Protein AF-A0A6N9VC69-F1 (afdb_monomer_lite)

Secondary structure (DSSP, 8-state):
-PPPPP--GGGS-HHHHHHHHHHHHT---SSTTTTEEP--TT--SPP--TTSEEEEEPP-TT-SS--S-EEEEE-

Foldseek 3Di:
DPDDDDDDPVPDPPLVVVFVVQVVVVDPAPDPQFFPWDQCPVVPDPDDDTPQKGKHARDDPPDPDSPDDIDIDGD

InterPro domains:
  IPR000026 Guanine-specific ribonuclease N1-like [PF00545] (7-74)
  IPR016191 Ribonuclease/ribotoxin [SSF53933] (2-75)

Organism: Streptomyces microflavus (NCBI:txid1919)

Sequence (75 aa):
AQAVGDICYSDLPAQAHDTLDLIDAGGPFPYPQDGTVFQNREGLLPAQSTGYYHEYTVETPGSDNRGARRIVTGS

Structure (mmCIF, N/CA/C/O backbone):
data_AF-A0A6N9VC69-F1
#
_entry.id   AF-A0A6N9VC69-F1
#
loop_
_atom_site.group_PDB
_atom_site.id
_atom_site.type_symbol
_atom_site.label_atom_id
_atom_site.label_alt_id
_atom_site.label_comp_id
_atom_site.label_asym_id
_atom_site.label_entity_id
_atom_site.label_seq_id
_atom_site.pdbx_PDB_ins_code
_atom_site.Cartn_x
_atom_site.Cartn_y
_atom_site.Cartn_z
_atom_site.occupancy
_atom_site.B_iso_or_equiv
_atom_site.auth_seq_id
_atom_site.auth_comp_id
_atom_site.auth_asym_id
_atom_site.auth_atom_id
_atom_site.pdbx_PDB_model_num
ATOM 1 N N . ALA A 1 1 ? -16.651 8.977 5.088 1.00 61.38 1 ALA A N 1
ATOM 2 C CA . ALA A 1 1 ? -15.537 8.641 4.186 1.00 61.38 1 ALA A CA 1
ATOM 3 C C . ALA A 1 1 ? -15.931 9.059 2.784 1.00 61.38 1 ALA A C 1
ATOM 5 O O . ALA A 1 1 ? -17.118 8.994 2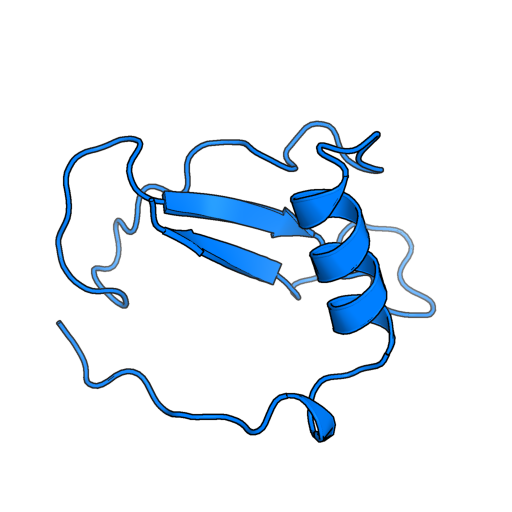.465 1.00 61.38 1 ALA A O 1
ATOM 6 N N . GLN A 1 2 ? -14.978 9.531 1.989 1.00 69.25 2 GLN A N 1
ATOM 7 C CA . GLN A 1 2 ? -15.196 9.709 0.557 1.00 69.25 2 GLN A CA 1
ATOM 8 C C . GLN A 1 2 ? -15.499 8.337 -0.073 1.00 69.25 2 GLN A C 1
ATOM 10 O O . GLN A 1 2 ? -15.082 7.313 0.469 1.00 69.25 2 GLN A O 1
ATOM 15 N N . ALA A 1 3 ? -16.274 8.292 -1.160 1.00 78.50 3 ALA A N 1
ATOM 16 C CA . ALA A 1 3 ? -16.5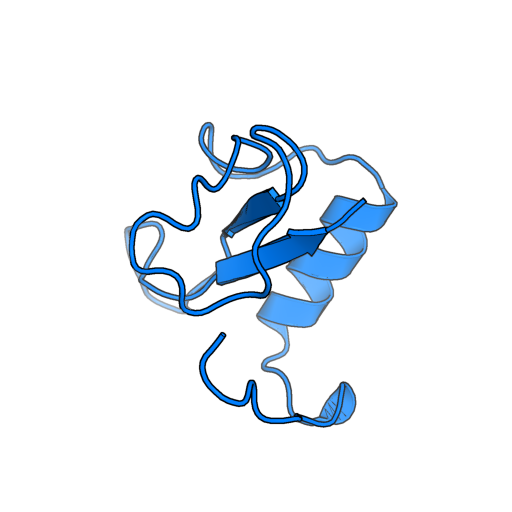01 7.030 -1.861 1.00 78.50 3 ALA A CA 1
ATOM 17 C C . ALA A 1 3 ? -15.161 6.528 -2.422 1.00 78.50 3 ALA A C 1
ATOM 19 O O . ALA A 1 3 ? -14.512 7.241 -3.189 1.00 78.50 3 ALA A O 1
ATOM 20 N N . VAL A 1 4 ? -14.741 5.334 -2.002 1.00 92.44 4 VAL A N 1
ATOM 21 C CA . VAL A 1 4 ? -13.565 4.645 -2.545 1.00 92.44 4 VAL A CA 1
ATOM 22 C C . VAL A 1 4 ? -14.009 3.942 -3.827 1.00 92.44 4 VAL A C 1
ATOM 24 O O . VAL A 1 4 ? -15.059 3.306 -3.834 1.00 92.44 4 VAL A O 1
ATOM 27 N N . GLY A 1 5 ? -13.266 4.122 -4.920 1.00 95.19 5 GLY A N 1
ATOM 28 C CA . GLY A 1 5 ? -13.559 3.452 -6.188 1.00 95.19 5 GLY A CA 1
ATOM 29 C C . GLY A 1 5 ? -13.105 1.992 -6.194 1.00 95.19 5 GLY A C 1
ATOM 30 O O . GLY A 1 5 ? -12.258 1.602 -5.393 1.00 95.19 5 GLY A O 1
ATOM 31 N N . ASP A 1 6 ? -13.628 1.222 -7.146 1.00 96.38 6 ASP A N 1
ATOM 32 C CA . ASP A 1 6 ? -13.246 -0.171 -7.371 1.00 96.38 6 ASP A CA 1
ATOM 33 C C . ASP A 1 6 ? -12.310 -0.300 -8.582 1.00 96.38 6 ASP A C 1
ATOM 35 O O . ASP A 1 6 ? -12.426 0.437 -9.564 1.00 96.38 6 ASP A O 1
ATOM 39 N N . ILE A 1 7 ? -11.400 -1.271 -8.524 1.00 97.44 7 ILE A N 1
ATOM 40 C CA . ILE A 1 7 ? -10.549 -1.693 -9.641 1.00 97.44 7 ILE A CA 1
ATOM 41 C C . ILE A 1 7 ? -10.498 -3.221 -9.671 1.00 97.44 7 ILE A C 1
ATOM 43 O O . ILE A 1 7 ? -10.419 -3.865 -8.623 1.00 97.44 7 ILE A O 1
ATOM 47 N N . CYS A 1 8 ? -10.562 -3.822 -10.861 1.00 98.25 8 CYS A N 1
ATOM 48 C CA . CYS A 1 8 ? -10.401 -5.265 -10.994 1.00 98.25 8 CYS A CA 1
ATOM 49 C C . CYS A 1 8 ? -8.963 -5.668 -10.656 1.00 98.25 8 CYS A C 1
ATOM 51 O O . CYS A 1 8 ? -8.014 -5.000 -11.056 1.00 98.25 8 CYS A O 1
ATOM 53 N N . TYR A 1 9 ? -8.795 -6.805 -9.974 1.00 98.00 9 TYR A N 1
ATOM 54 C CA . TYR A 1 9 ? -7.469 -7.339 -9.644 1.00 98.00 9 TYR A CA 1
ATOM 55 C C . TYR A 1 9 ? -6.583 -7.462 -10.892 1.00 98.00 9 TYR A C 1
ATOM 57 O O . TYR A 1 9 ? -5.452 -7.002 -10.877 1.00 98.00 9 TYR A O 1
ATOM 65 N N . SER A 1 10 ? -7.120 -7.991 -11.995 1.00 98.12 10 SER A N 1
ATOM 66 C CA . SER A 1 10 ? -6.405 -8.152 -13.271 1.00 98.12 10 SER A CA 1
ATOM 67 C C . SER A 1 10 ? -5.916 -6.853 -13.912 1.00 98.12 10 SER A C 1
ATOM 69 O O . SER A 1 10 ? -5.068 -6.906 -14.798 1.00 98.12 10 SER A O 1
ATOM 71 N N . ASP A 1 11 ? -6.469 -5.711 -13.502 1.00 98.44 11 ASP A N 1
ATOM 72 C CA . ASP A 1 11 ? -6.130 -4.399 -14.056 1.00 98.44 11 ASP A CA 1
ATOM 73 C C . ASP A 1 11 ? -5.045 -3.695 -13.227 1.00 98.44 11 ASP A C 1
ATOM 75 O O . ASP A 1 11 ? -4.588 -2.603 -13.578 1.00 98.44 11 ASP A O 1
ATOM 79 N N . LEU A 1 12 ? -4.613 -4.311 -12.121 1.00 98.31 12 LEU A N 1
ATOM 80 C CA . LEU A 1 12 ? -3.468 -3.848 -11.355 1.00 98.31 12 LEU A CA 1
ATOM 81 C C . LEU A 1 12 ? -2.165 -4.065 -12.146 1.00 98.31 12 LEU A C 1
ATOM 83 O O . LEU A 1 12 ? -2.042 -5.001 -12.937 1.00 98.31 12 LEU A O 1
ATOM 87 N N . PRO A 1 13 ? -1.146 -3.213 -11.940 1.00 98.31 13 PRO A N 1
ATOM 88 C CA . PRO A 1 13 ? 0.175 -3.474 -12.494 1.00 98.31 13 PRO A CA 1
ATOM 89 C C . PRO A 1 13 ? 0.773 -4.744 -11.876 1.00 98.31 13 PRO A C 1
ATOM 91 O O . PRO A 1 13 ? 0.563 -5.008 -10.695 1.00 98.31 13 PRO A O 1
ATOM 94 N N . ALA A 1 14 ? 1.605 -5.464 -12.635 1.00 98.44 14 ALA A N 1
ATO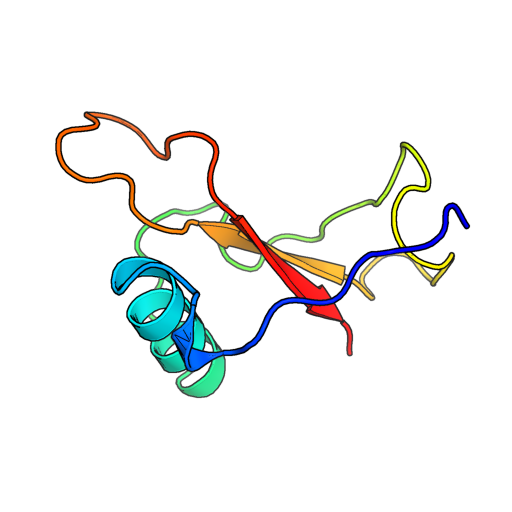M 95 C CA . ALA A 1 14 ? 2.245 -6.704 -12.180 1.00 98.44 14 ALA A CA 1
ATOM 96 C C . ALA A 1 14 ? 2.928 -6.579 -10.805 1.00 98.44 14 ALA A C 1
ATOM 98 O O . ALA A 1 14 ? 2.766 -7.441 -9.951 1.00 98.44 14 ALA A O 1
ATOM 99 N N . GLN A 1 15 ? 3.592 -5.447 -10.551 1.00 98.56 15 GLN A N 1
ATOM 100 C CA . GLN A 1 15 ? 4.284 -5.180 -9.286 1.00 98.56 15 GLN A CA 1
ATOM 101 C C . GLN A 1 15 ? 3.340 -5.143 -8.075 1.00 98.56 15 GLN A C 1
ATOM 103 O O . GLN A 1 15 ? 3.776 -5.380 -6.955 1.00 98.56 15 GLN A O 1
ATOM 108 N N . ALA A 1 16 ? 2.057 -4.818 -8.267 1.00 98.69 16 ALA A N 1
ATOM 109 C CA . ALA A 1 16 ? 1.081 -4.858 -7.183 1.00 98.69 16 ALA A CA 1
ATOM 110 C C . ALA A 1 16 ? 0.721 -6.301 -6.806 1.00 98.69 16 ALA A C 1
ATOM 112 O O . ALA A 1 16 ? 0.474 -6.562 -5.633 1.00 98.69 16 ALA A O 1
ATOM 113 N N . HIS A 1 17 ? 0.733 -7.233 -7.765 1.00 98.75 17 HIS A N 1
ATOM 114 C CA . HIS A 1 17 ? 0.571 -8.659 -7.478 1.00 98.75 17 HIS A CA 1
ATOM 115 C C . HIS A 1 17 ? 1.740 -9.182 -6.647 1.00 98.75 17 HIS A C 1
ATOM 117 O O . HIS A 1 17 ? 1.502 -9.781 -5.605 1.00 98.75 17 HIS A O 1
ATOM 123 N N . ASP A 1 18 ? 2.976 -8.833 -7.020 1.00 98.50 18 ASP A N 1
ATOM 124 C CA . ASP A 1 18 ? 4.168 -9.192 -6.242 1.00 98.50 18 ASP A CA 1
ATOM 125 C C . ASP A 1 18 ? 4.066 -8.683 -4.788 1.00 98.50 18 ASP A C 1
ATOM 127 O O . ASP A 1 18 ? 4.372 -9.403 -3.838 1.00 98.50 18 ASP A O 1
ATOM 131 N N . THR A 1 19 ? 3.591 -7.446 -4.587 1.00 98.69 19 THR A N 1
ATOM 132 C CA . THR A 1 19 ? 3.364 -6.894 -3.242 1.00 98.69 19 THR A CA 1
ATOM 133 C C . THR A 1 19 ? 2.275 -7.652 -2.477 1.00 98.69 19 THR A C 1
ATOM 135 O O . THR A 1 19 ? 2.441 -7.873 -1.279 1.00 98.69 19 THR A O 1
ATOM 138 N N . LEU A 1 20 ? 1.175 -8.052 -3.125 1.00 98.75 20 LEU A N 1
ATOM 139 C CA . LEU A 1 20 ? 0.117 -8.849 -2.486 1.00 98.75 20 LEU A CA 1
ATOM 140 C C . LEU A 1 20 ? 0.639 -10.222 -2.049 1.00 98.75 20 LEU A C 1
ATOM 142 O O . LEU A 1 20 ? 0.411 -10.610 -0.907 1.00 98.75 20 LEU A O 1
ATOM 146 N N . ASP A 1 21 ? 1.419 -10.894 -2.894 1.00 98.62 21 ASP A N 1
ATOM 147 C CA . ASP A 1 21 ? 2.027 -12.186 -2.565 1.00 98.62 21 ASP A CA 1
ATOM 148 C C . ASP A 1 21 ? 2.988 -12.071 -1.367 1.00 98.62 21 ASP A C 1
ATOM 150 O O . ASP A 1 21 ? 3.008 -12.932 -0.484 1.00 98.62 21 ASP A O 1
ATOM 154 N N . LEU A 1 22 ? 3.762 -10.980 -1.283 1.00 98.56 22 LEU A N 1
ATOM 155 C CA . LEU A 1 22 ? 4.615 -10.698 -0.122 1.00 98.56 22 LEU A CA 1
ATOM 156 C C . LEU A 1 22 ? 3.803 -10.438 1.151 1.00 98.56 22 LEU A C 1
ATOM 158 O O . LEU A 1 22 ? 4.223 -10.854 2.230 1.00 98.56 22 LEU A O 1
ATOM 162 N N . ILE A 1 23 ? 2.666 -9.745 1.050 1.00 98.44 23 ILE A N 1
ATOM 163 C CA . ILE A 1 23 ? 1.770 -9.510 2.190 1.00 98.44 23 ILE A CA 1
ATOM 164 C C . ILE A 1 23 ? 1.218 -10.843 2.700 1.00 98.44 23 ILE A C 1
ATOM 166 O O . ILE A 1 23 ? 1.304 -11.100 3.901 1.00 98.44 23 ILE A O 1
ATOM 170 N N . ASP A 1 24 ? 0.738 -11.706 1.802 1.00 98.25 24 ASP A N 1
ATOM 171 C CA . ASP A 1 24 ? 0.212 -13.033 2.141 1.00 98.25 24 ASP A CA 1
ATOM 172 C C . ASP A 1 24 ? 1.284 -13.932 2.779 1.00 98.25 24 ASP A C 1
ATOM 174 O O . ASP A 1 24 ? 1.004 -14.678 3.720 1.00 98.25 24 ASP A O 1
ATOM 178 N N . ALA A 1 25 ? 2.534 -13.833 2.317 1.00 98.06 25 ALA A N 1
ATOM 179 C CA . ALA A 1 25 ? 3.671 -14.562 2.879 1.00 98.06 25 ALA A CA 1
ATOM 180 C C . ALA A 1 25 ? 4.205 -13.976 4.204 1.00 98.06 25 ALA A C 1
ATOM 182 O O . ALA A 1 25 ? 4.974 -14.641 4.901 1.00 98.06 25 ALA A O 1
ATOM 183 N N . GLY A 1 26 ? 3.829 -12.744 4.563 1.00 97.75 26 GLY A N 1
ATOM 184 C CA . GLY A 1 26 ? 4.383 -12.026 5.716 1.00 97.75 26 GLY A CA 1
ATOM 185 C C . GLY A 1 26 ? 5.800 -11.472 5.493 1.00 97.75 26 GLY A C 1
ATOM 186 O O . GLY A 1 26 ?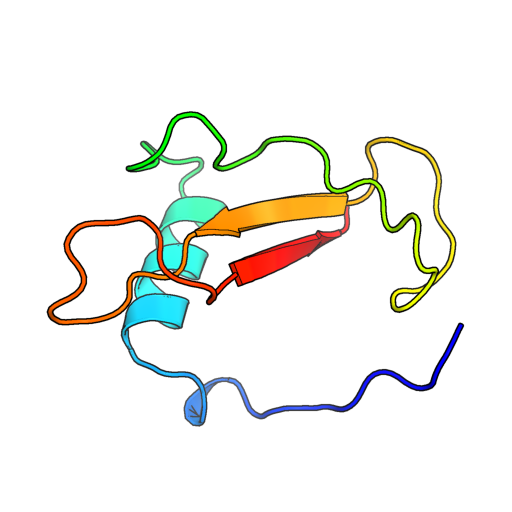 6.541 -11.270 6.457 1.00 97.75 26 GLY A O 1
ATOM 187 N N . GLY A 1 27 ? 6.182 -11.218 4.239 1.00 96.50 27 GLY A N 1
ATOM 188 C CA . GLY A 1 27 ? 7.495 -10.720 3.829 1.00 96.50 27 GLY A CA 1
ATOM 189 C C . GLY A 1 27 ? 8.476 -11.825 3.391 1.00 96.50 27 GLY A C 1
ATOM 190 O O . GLY A 1 27 ? 8.060 -12.944 3.092 1.00 96.50 27 GLY A O 1
ATOM 191 N N . PRO A 1 28 ? 9.793 -11.538 3.331 1.00 97.62 28 PRO A N 1
ATOM 192 C CA . PRO A 1 28 ? 10.447 -10.288 3.729 1.00 97.62 28 PRO A CA 1
ATOM 193 C C . PRO A 1 28 ? 10.114 -9.124 2.788 1.00 97.62 28 PRO A C 1
ATOM 195 O O . PRO A 1 28 ? 10.048 -9.297 1.575 1.00 97.62 28 PRO A O 1
ATOM 198 N N . PHE A 1 29 ? 9.940 -7.926 3.349 1.00 97.88 29 PHE A N 1
ATOM 199 C CA . PHE A 1 29 ? 9.620 -6.732 2.567 1.00 97.88 29 PHE A CA 1
ATOM 200 C C . PHE A 1 29 ? 10.875 -5.950 2.144 1.00 97.88 29 PHE A C 1
ATOM 202 O O . PHE A 1 29 ? 11.851 -5.908 2.901 1.00 97.88 29 PHE A O 1
ATOM 209 N N . PRO A 1 30 ? 10.863 -5.317 0.954 1.00 95.94 30 PRO A N 1
ATOM 210 C CA . PRO A 1 30 ? 12.028 -4.625 0.408 1.00 95.94 30 PRO A CA 1
ATOM 211 C C . PRO A 1 30 ? 12.349 -3.310 1.126 1.00 95.94 30 PRO A C 1
ATOM 213 O O . PRO A 1 30 ? 13.517 -2.915 1.166 1.00 95.94 30 PRO A O 1
ATOM 216 N N . TYR A 1 31 ? 11.353 -2.636 1.716 1.00 97.50 31 TYR A N 1
ATOM 217 C CA . TYR A 1 31 ? 11.558 -1.360 2.399 1.00 97.50 31 TYR A CA 1
ATOM 218 C C . TYR A 1 31 ? 11.216 -1.420 3.887 1.00 97.50 31 TYR A C 1
ATOM 220 O O . TYR A 1 31 ? 10.238 -2.049 4.283 1.00 97.50 31 TYR A O 1
ATOM 228 N N . PRO A 1 32 ? 11.952 -0.680 4.738 1.00 97.12 32 PRO A N 1
ATOM 229 C CA . PRO A 1 32 ? 11.721 -0.679 6.182 1.00 97.12 32 PRO A CA 1
ATOM 230 C C . PRO A 1 32 ? 10.376 -0.064 6.600 1.00 97.12 32 PRO A C 1
ATOM 232 O O . PRO A 1 32 ? 9.976 -0.209 7.750 1.00 97.12 32 PRO A O 1
ATOM 235 N N . GLN A 1 33 ? 9.696 0.663 5.708 1.00 97.94 33 GLN A N 1
ATOM 236 C CA . GLN A 1 33 ? 8.364 1.215 5.967 1.00 97.94 33 GLN A CA 1
ATOM 237 C C . GLN A 1 33 ? 7.229 0.245 5.618 1.00 97.94 33 GLN A C 1
ATOM 239 O O . GLN A 1 33 ? 6.085 0.509 5.989 1.00 97.94 33 GLN A O 1
ATOM 244 N N . ASP A 1 34 ? 7.513 -0.837 4.898 1.00 98.50 34 ASP A N 1
ATOM 245 C CA . ASP A 1 34 ? 6.488 -1.796 4.501 1.00 98.50 34 ASP A CA 1
ATOM 246 C C . ASP A 1 34 ? 5.970 -2.543 5.736 1.00 98.50 34 ASP A C 1
ATOM 248 O O . A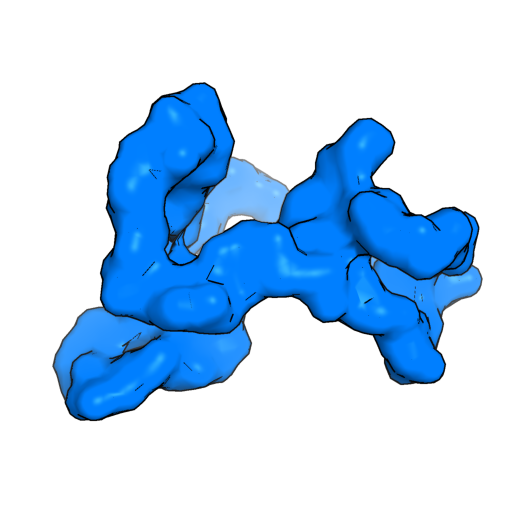SP A 1 34 ? 6.740 -3.059 6.546 1.00 98.50 34 ASP A O 1
ATOM 252 N N . GLY A 1 35 ? 4.650 -2.545 5.908 1.00 98.19 35 GLY A N 1
ATOM 253 C CA . GLY A 1 35 ? 3.976 -3.064 7.097 1.00 98.19 35 GLY A CA 1
ATOM 254 C C . GLY A 1 35 ? 3.850 -2.057 8.243 1.00 98.19 35 GLY A C 1
ATOM 255 O O . GLY A 1 35 ? 3.290 -2.393 9.287 1.00 98.19 35 GLY A O 1
ATOM 256 N N . THR A 1 36 ? 4.312 -0.812 8.089 1.00 98.44 36 THR A N 1
ATOM 257 C CA . THR A 1 36 ? 4.046 0.236 9.090 1.00 98.44 36 THR A CA 1
ATOM 258 C C . THR A 1 36 ? 2.586 0.699 9.051 1.00 98.44 36 THR A C 1
ATOM 260 O O . THR A 1 36 ? 1.888 0.544 8.050 1.00 98.44 36 THR A O 1
ATOM 263 N N . VAL A 1 37 ? 2.103 1.251 10.170 1.00 98.56 37 VAL A N 1
ATOM 264 C CA . VAL A 1 37 ? 0.712 1.713 10.303 1.00 98.56 37 VAL A CA 1
ATOM 265 C C . VAL A 1 37 ? 0.440 2.903 9.379 1.00 98.56 37 VAL A C 1
ATOM 267 O O . VAL A 1 37 ? 1.048 3.967 9.531 1.00 98.56 37 VAL A O 1
ATOM 270 N N . PHE A 1 38 ? -0.563 2.767 8.513 1.00 98.56 38 PHE A N 1
ATOM 271 C CA . PHE A 1 38 ? -1.119 3.864 7.730 1.00 98.56 38 PHE A CA 1
ATOM 272 C C . PHE A 1 38 ? -2.191 4.601 8.544 1.00 98.56 38 PHE A C 1
ATOM 274 O O . PHE A 1 38 ? -3.218 4.044 8.920 1.00 98.56 38 PHE A O 1
ATOM 281 N N . GLN A 1 39 ? -1.970 5.885 8.830 1.00 97.88 39 GLN A N 1
ATOM 282 C CA . GLN A 1 39 ? -2.819 6.618 9.781 1.00 97.88 39 GLN A CA 1
ATOM 283 C C . GLN A 1 39 ? -4.143 7.137 9.202 1.00 97.88 39 GLN A C 1
ATOM 285 O O . GLN A 1 39 ? -4.970 7.617 9.971 1.00 97.88 39 GLN A O 1
ATOM 290 N N . ASN A 1 40 ? -4.338 7.102 7.877 1.00 97.25 40 ASN A N 1
ATOM 291 C CA . ASN A 1 40 ? -5.534 7.640 7.211 1.00 97.25 40 ASN A CA 1
ATOM 292 C C . ASN A 1 40 ? -5.921 9.067 7.687 1.00 97.25 40 ASN A C 1
ATOM 294 O O . ASN A 1 40 ? -7.095 9.374 7.880 1.00 97.25 40 ASN A O 1
ATOM 298 N N . ARG A 1 41 ? -4.932 9.954 7.904 1.00 96.19 41 ARG A N 1
ATOM 299 C CA . ARG A 1 41 ? -5.149 11.302 8.485 1.00 96.19 41 ARG A CA 1
ATOM 300 C C . ARG A 1 41 ? -6.079 12.181 7.652 1.00 96.19 41 ARG A C 1
ATOM 302 O O . ARG A 1 41 ? -6.811 12.993 8.203 1.00 96.19 41 ARG A O 1
ATOM 309 N N . GLU A 1 42 ? -6.025 12.015 6.336 1.00 95.38 42 GLU A N 1
ATOM 310 C CA . GLU A 1 42 ? -6.846 12.755 5.374 1.00 95.38 42 GLU A CA 1
ATOM 311 C C . GLU A 1 42 ? -8.265 12.171 5.239 1.00 95.38 42 GLU A C 1
ATOM 313 O O . GLU A 1 42 ? -9.123 12.786 4.614 1.00 95.38 42 GLU A O 1
ATOM 318 N N . GLY A 1 43 ? -8.542 11.007 5.845 1.00 95.50 43 GLY A N 1
ATOM 319 C CA . GLY A 1 43 ? -9.882 10.414 5.894 1.00 95.50 43 GLY A CA 1
ATOM 320 C C . GLY A 1 43 ? -10.405 9.892 4.552 1.00 95.50 43 GLY A C 1
ATOM 321 O O . GLY A 1 43 ? -11.623 9.843 4.349 1.00 95.50 43 GLY A O 1
ATOM 322 N N . LEU A 1 44 ? -9.500 9.514 3.642 1.00 95.19 44 LEU A N 1
ATOM 323 C CA . LEU A 1 44 ? -9.841 8.983 2.318 1.00 95.19 44 LEU A CA 1
ATOM 324 C C . LEU A 1 44 ? -10.406 7.558 2.399 1.00 95.19 44 LEU A C 1
ATOM 326 O O . LEU A 1 44 ? -11.311 7.215 1.644 1.00 95.19 44 LEU A O 1
ATOM 330 N N . LEU A 1 45 ? -9.919 6.749 3.345 1.00 96.38 45 LEU A N 1
ATOM 331 C CA . LEU A 1 45 ? -10.461 5.420 3.645 1.00 96.38 45 LEU A CA 1
ATOM 332 C C . LEU A 1 45 ? -11.530 5.497 4.756 1.00 96.38 45 LEU A C 1
ATOM 334 O O . LEU A 1 45 ? -11.566 6.484 5.504 1.00 96.38 45 LEU A O 1
ATOM 338 N N . PRO A 1 46 ? -12.390 4.472 4.924 1.00 95.75 46 PRO A N 1
ATOM 339 C CA . PRO A 1 46 ? -13.303 4.373 6.062 1.00 95.75 46 PRO A CA 1
ATOM 340 C C . PRO A 1 46 ? -12.608 4.598 7.411 1.00 95.75 46 PRO A C 1
ATOM 342 O O . PRO A 1 46 ? -11.494 4.126 7.638 1.00 95.75 46 PRO A O 1
ATOM 345 N N . ALA A 1 47 ? -13.266 5.330 8.313 1.00 96.38 47 ALA A N 1
ATOM 346 C CA . ALA A 1 47 ? -12.720 5.618 9.635 1.00 96.38 47 ALA A CA 1
ATOM 347 C C . ALA A 1 47 ? -12.656 4.336 10.478 1.00 96.38 47 ALA A C 1
ATOM 349 O O . ALA A 1 47 ? -13.673 3.671 10.661 1.00 96.38 47 ALA A O 1
ATOM 350 N N . GLN A 1 48 ? -11.464 4.014 10.977 1.00 97.31 48 GLN A N 1
ATOM 351 C CA . GLN A 1 48 ? -11.163 2.834 11.790 1.00 97.31 48 GLN A CA 1
ATOM 352 C C . GLN A 1 48 ? -10.181 3.211 12.908 1.00 97.31 48 GLN A C 1
ATOM 354 O O . GLN A 1 48 ? -9.628 4.315 12.906 1.00 97.31 48 GLN A O 1
ATOM 359 N N . SER A 1 49 ? -9.971 2.321 13.879 1.00 97.38 49 SER A N 1
ATOM 360 C CA . SER A 1 49 ? -9.000 2.535 14.958 1.00 97.38 49 SER A CA 1
ATOM 361 C C . SER A 1 49 ? -7.560 2.635 14.433 1.00 97.38 49 SER A C 1
ATOM 363 O O . SER A 1 49 ? -7.199 2.055 13.408 1.00 97.38 49 SER A O 1
ATOM 365 N N . THR A 1 50 ? -6.702 3.359 15.159 1.00 96.94 50 THR A N 1
ATOM 366 C CA . THR A 1 50 ? -5.262 3.400 14.862 1.00 96.94 50 THR A CA 1
ATOM 367 C C . THR A 1 50 ? -4.679 1.989 14.876 1.00 96.94 50 THR A C 1
ATOM 369 O O . THR A 1 50 ? -4.903 1.241 15.825 1.00 96.94 50 THR A O 1
ATOM 372 N N . GLY A 1 51 ? -3.909 1.650 13.840 1.00 97.62 51 GLY A N 1
ATOM 373 C CA . GLY A 1 51 ? -3.350 0.309 13.655 1.00 97.62 51 GLY A CA 1
ATOM 374 C C . GLY A 1 51 ? -4.231 -0.630 12.832 1.00 97.62 51 GLY A C 1
ATOM 375 O O . GLY A 1 51 ? -3.807 -1.741 12.566 1.00 97.62 51 GLY A O 1
ATOM 376 N N . TYR A 1 52 ? -5.424 -0.202 12.403 1.00 98.50 52 TYR A N 1
ATOM 377 C CA . TYR A 1 52 ? -6.253 -1.003 11.499 1.00 98.50 52 TYR A CA 1
ATOM 378 C C . TYR A 1 52 ? -5.655 -1.111 10.089 1.00 98.50 52 TYR A C 1
ATOM 380 O O . TYR A 1 52 ? -5.732 -2.168 9.469 1.00 98.50 52 TYR A O 1
ATOM 388 N N . TYR A 1 53 ? -5.072 -0.014 9.587 1.00 98.69 53 TYR A N 1
ATOM 389 C CA . TYR A 1 53 ? -4.495 0.045 8.247 1.00 98.69 53 TYR A CA 1
ATOM 390 C C . TYR A 1 53 ? -2.968 -0.036 8.266 1.00 98.69 53 TYR A C 1
ATOM 392 O O . TYR A 1 53 ? -2.322 0.613 9.094 1.00 98.69 53 TYR A O 1
ATOM 400 N N . HIS A 1 54 ? -2.395 -0.747 7.295 1.00 98.75 54 HIS A N 1
ATOM 401 C CA . HIS A 1 54 ? -0.949 -0.868 7.081 1.00 98.75 54 HIS A CA 1
ATOM 402 C C . HIS A 1 54 ? -0.584 -0.579 5.622 1.00 98.75 54 HIS A C 1
ATOM 404 O O . HIS A 1 54 ? -1.345 -0.936 4.727 1.00 98.75 54 HIS A O 1
ATOM 410 N N . GLU A 1 55 ? 0.555 0.077 5.373 1.00 98.69 55 GLU A N 1
ATOM 411 C CA . GLU A 1 55 ? 1.015 0.407 4.013 1.00 98.69 55 GLU A CA 1
ATOM 412 C C . GLU A 1 55 ? 2.176 -0.472 3.537 1.00 98.69 55 GLU A C 1
ATOM 414 O O . GLU A 1 55 ? 3.064 -0.835 4.307 1.00 98.69 55 GLU A O 1
ATOM 419 N N . TYR A 1 56 ? 2.192 -0.751 2.234 1.00 98.81 56 TYR A N 1
ATOM 420 C CA . TYR A 1 56 ? 3.222 -1.533 1.558 1.00 98.81 56 TYR A CA 1
ATOM 421 C C . TYR A 1 56 ? 3.591 -0.883 0.230 1.00 98.81 56 TYR A C 1
ATOM 423 O O . TYR A 1 56 ? 2.738 -0.363 -0.496 1.00 98.81 56 TYR A O 1
ATOM 431 N N . THR A 1 57 ? 4.876 -0.902 -0.095 1.00 98.62 57 THR A N 1
ATOM 432 C CA . THR A 1 57 ? 5.399 -0.358 -1.345 1.00 98.62 57 THR A CA 1
ATOM 433 C C . THR A 1 57 ? 5.048 -1.265 -2.516 1.00 98.62 57 THR A C 1
ATOM 435 O O . THR A 1 57 ? 5.247 -2.476 -2.464 1.00 98.62 57 THR A O 1
ATOM 438 N N . VAL A 1 58 ? 4.566 -0.652 -3.595 1.00 98.62 58 VAL A N 1
ATOM 439 C CA . VAL A 1 58 ? 4.504 -1.276 -4.917 1.00 98.62 58 VAL A CA 1
ATOM 440 C C . VAL A 1 58 ? 5.637 -0.697 -5.746 1.00 98.62 58 VAL A C 1
ATOM 442 O O . VAL A 1 58 ? 5.715 0.521 -5.937 1.00 98.62 58 VAL A O 1
ATOM 445 N N . GLU A 1 59 ? 6.510 -1.568 -6.243 1.00 97.56 59 GLU A N 1
ATOM 446 C CA . GLU A 1 59 ? 7.659 -1.159 -7.043 1.00 97.56 59 GLU A CA 1
ATOM 447 C C . GLU A 1 59 ? 7.233 -0.357 -8.280 1.00 97.56 59 GLU A C 1
ATOM 449 O O . GLU A 1 59 ? 6.239 -0.643 -8.959 1.00 97.56 59 GLU A O 1
ATOM 454 N N . THR A 1 60 ? 7.997 0.692 -8.577 1.00 97.62 60 THR A N 1
ATOM 455 C CA . THR A 1 60 ? 7.816 1.499 -9.787 1.00 97.62 60 THR A CA 1
ATOM 456 C C . THR A 1 60 ? 8.991 1.218 -10.715 1.00 97.62 60 THR A C 1
ATOM 458 O O . THR A 1 60 ? 10.097 1.668 -10.420 1.00 97.62 60 THR A O 1
ATOM 461 N N . PRO A 1 61 ? 8.790 0.488 -11.830 1.00 96.25 61 PRO A N 1
ATOM 462 C CA . PRO A 1 61 ? 9.889 0.109 -12.711 1.00 96.25 61 PRO A CA 1
ATOM 463 C C . PRO A 1 61 ? 10.726 1.309 -13.162 1.00 96.25 61 PRO A C 1
ATOM 465 O O . PRO A 1 61 ? 10.183 2.303 -13.647 1.00 96.25 61 PRO A O 1
ATOM 468 N N . GLY A 1 62 ? 12.047 1.200 -13.003 1.00 94.69 62 GLY A N 1
ATOM 469 C CA . GLY A 1 62 ? 13.002 2.255 -13.355 1.00 94.69 62 GLY A CA 1
ATOM 470 C C . GLY A 1 62 ? 13.092 3.409 -12.352 1.00 94.69 62 GLY A C 1
ATOM 471 O O . GLY A 1 62 ? 13.747 4.404 -12.649 1.00 94.69 62 GLY A O 1
ATOM 472 N N . SER A 1 63 ? 12.436 3.314 -11.193 1.00 95.31 63 SER A N 1
ATOM 473 C CA . SER A 1 63 ? 12.616 4.272 -10.105 1.00 95.31 63 SER A CA 1
ATOM 474 C C . SER A 1 63 ? 13.805 3.888 -9.225 1.00 95.31 63 SER A C 1
ATOM 476 O O . SER A 1 63 ? 13.946 2.732 -8.846 1.00 95.31 63 SER A O 1
ATOM 478 N N . ASP A 1 64 ? 14.615 4.877 -8.840 1.00 94.12 64 ASP A N 1
ATOM 479 C CA . ASP A 1 64 ? 15.720 4.703 -7.881 1.00 94.12 64 ASP A CA 1
ATOM 480 C C . ASP A 1 64 ? 15.258 4.806 -6.412 1.00 94.12 64 ASP A C 1
ATOM 482 O O . ASP A 1 64 ? 16.068 4.833 -5.484 1.00 94.12 64 ASP A O 1
ATOM 486 N N . ASN A 1 65 ? 13.952 4.949 -6.176 1.00 94.25 65 ASN A N 1
ATOM 487 C CA . ASN A 1 65 ? 13.361 5.072 -4.849 1.00 94.25 65 ASN A CA 1
ATOM 488 C C . ASN A 1 65 ? 12.019 4.328 -4.773 1.00 94.25 65 ASN A C 1
ATOM 490 O O . ASN A 1 65 ? 11.537 3.777 -5.756 1.00 94.25 65 ASN A O 1
ATOM 494 N N . ARG A 1 66 ? 11.377 4.365 -3.598 1.00 96.75 66 ARG A N 1
ATOM 495 C CA . ARG A 1 66 ? 10.084 3.702 -3.324 1.00 96.75 66 ARG A CA 1
ATOM 496 C C . ARG A 1 66 ? 8.932 4.111 -4.251 1.00 96.75 66 ARG A C 1
ATOM 498 O O . ARG A 1 66 ? 7.843 3.543 -4.157 1.00 96.75 66 ARG A O 1
ATOM 505 N N . GLY A 1 67 ? 9.089 5.162 -5.051 1.00 96.19 67 GLY A N 1
ATOM 506 C CA . GLY A 1 67 ? 8.019 5.736 -5.853 1.00 96.19 67 GLY A CA 1
ATOM 507 C C . GLY A 1 67 ? 6.805 6.149 -5.014 1.00 96.19 67 GLY A C 1
ATOM 508 O O . GLY A 1 67 ? 6.872 6.291 -3.788 1.00 96.19 67 GLY A O 1
ATOM 509 N N . ALA A 1 68 ? 5.668 6.326 -5.687 1.00 96.88 68 ALA A N 1
ATOM 510 C CA . ALA A 1 68 ? 4.412 6.774 -5.076 1.00 96.88 68 ALA A CA 1
ATOM 511 C C . ALA A 1 68 ? 3.334 5.677 -4.973 1.00 96.88 68 ALA A C 1
ATOM 513 O O . ALA A 1 68 ? 2.270 5.918 -4.412 1.00 9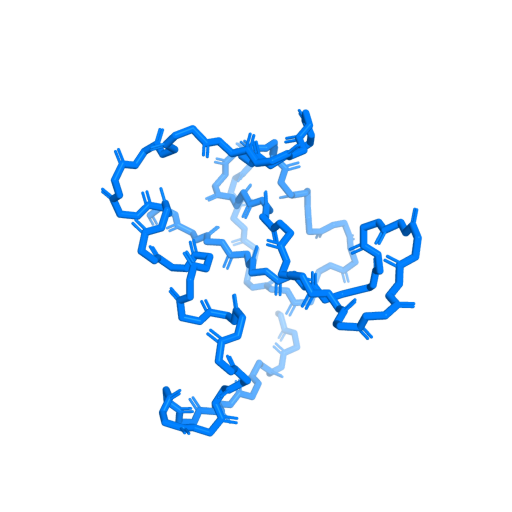6.88 68 ALA A O 1
ATOM 514 N N . ARG A 1 69 ? 3.572 4.483 -5.528 1.00 98.38 69 ARG A N 1
ATOM 515 C CA . ARG A 1 69 ? 2.568 3.409 -5.585 1.00 98.38 69 ARG A CA 1
ATOM 516 C C . ARG A 1 69 ? 2.548 2.616 -4.281 1.00 98.38 69 ARG A C 1
ATOM 518 O O . ARG A 1 69 ? 3.603 2.211 -3.791 1.00 98.38 69 ARG A O 1
ATOM 525 N N . ARG A 1 70 ? 1.365 2.394 -3.714 1.00 98.56 70 ARG A N 1
ATOM 526 C CA . ARG A 1 70 ? 1.189 1.685 -2.440 1.00 98.56 70 ARG A CA 1
ATOM 527 C C . ARG A 1 70 ? 0.003 0.731 -2.501 1.00 98.56 70 ARG A C 1
ATOM 529 O O . ARG A 1 70 ? -0.962 1.009 -3.208 1.00 98.56 70 ARG A O 1
ATOM 536 N N . ILE A 1 71 ? 0.069 -0.330 -1.702 1.00 98.69 71 ILE A N 1
ATOM 537 C CA . ILE A 1 71 ? -1.098 -1.083 -1.234 1.00 98.69 71 ILE A CA 1
ATOM 538 C C . ILE A 1 71 ? -1.320 -0.720 0.228 1.00 98.69 71 ILE A C 1
ATOM 540 O O . ILE A 1 71 ? -0.363 -0.628 0.997 1.00 98.69 71 ILE A O 1
ATOM 544 N N . VAL A 1 72 ? -2.579 -0.503 0.603 1.00 98.50 72 VAL A N 1
ATOM 545 C CA . VAL A 1 72 ? -2.985 -0.343 2.000 1.00 98.50 72 VAL A CA 1
ATOM 546 C C . VAL A 1 72 ? -3.941 -1.477 2.342 1.00 98.50 72 VAL A C 1
ATOM 548 O O . VAL A 1 72 ? -4.969 -1.622 1.683 1.00 98.50 72 VAL A O 1
ATOM 551 N N . THR A 1 73 ? -3.605 -2.277 3.349 1.00 98.44 73 THR A N 1
ATOM 552 C CA . THR A 1 73 ? -4.471 -3.353 3.852 1.00 98.44 73 THR A CA 1
ATOM 553 C C . THR A 1 73 ? -5.246 -2.883 5.076 1.00 98.44 73 THR A C 1
ATOM 555 O O . THR A 1 73 ? -4.787 -1.998 5.796 1.00 98.44 73 THR A O 1
ATOM 558 N N . GLY A 1 74 ? -6.426 -3.462 5.297 1.00 97.38 74 GLY A N 1
ATOM 559 C CA . GLY A 1 74 ? -7.178 -3.382 6.551 1.00 97.38 74 GLY A CA 1
ATOM 560 C C . GLY A 1 74 ? -7.234 -4.757 7.221 1.00 97.38 74 GLY A C 1
ATOM 561 O O . GLY A 1 74 ? -7.075 -5.765 6.531 1.00 97.38 74 GLY A O 1
ATOM 562 N N . SER A 1 75 ? -7.437 -4.790 8.543 1.00 92.94 75 SER A N 1
ATOM 563 C CA . SER A 1 75 ? -7.618 -6.037 9.317 1.00 92.94 75 SER A CA 1
ATOM 564 C C . SER A 1 75 ? -9.042 -6.597 9.276 1.00 92.94 75 SER A C 1
ATOM 566 O O . SER A 1 75 ? -9.997 -5.812 9.065 1.00 92.94 75 SER A O 1
#

pLDDT: mean 96.28, std 5.78, range [61.38, 98.81]

Radius of gyration: 12.82 Å; chains: 1; bounding box: 32×27×29 Å